Protein AF-A0A4D4LHM5-F1 (afdb_monomer_lite)

InterPro domains:
  IPR011051 RmlC-like cupin domain superfamily [SSF51182] (18-85)

Radius of gyration: 14.7 Å; chains: 1; bounding box: 26×37×41 Å

Structure (mmCIF, N/CA/C/O backbone):
data_AF-A0A4D4LHM5-F1
#
_entry.id   AF-A0A4D4LHM5-F1
#
loop_
_atom_site.group_PDB
_atom_site.id
_atom_site.type_symbol
_atom_site.label_atom_id
_atom_site.label_alt_id
_atom_site.label_comp_id
_atom_site.label_asym_id
_atom_site.label_entity_id
_atom_site.label_seq_id
_atom_site.pdbx_PDB_ins_code
_atom_site.Cartn_x
_atom_site.Cartn_y
_atom_site.Cartn_z
_atom_site.occupancy
_atom_site.B_iso_or_equiv
_atom_site.auth_seq_id
_atom_site.auth_comp_id
_atom_site.auth_asym_id
_atom_site.auth_atom_id
_atom_site.pdbx_PDB_model_num
ATOM 1 N N . MET A 1 1 ? -9.915 -19.839 -20.262 1.00 49.09 1 MET A N 1
ATOM 2 C CA . MET A 1 1 ? -9.469 -20.083 -18.875 1.00 49.09 1 MET A CA 1
ATOM 3 C C . MET A 1 1 ? -9.215 -18.719 -18.249 1.00 49.09 1 MET A C 1
ATOM 5 O O . MET A 1 1 ? -8.220 -18.083 -18.573 1.00 49.09 1 MET A O 1
ATOM 9 N N . THR A 1 2 ? -10.178 -18.187 -17.500 1.00 65.56 2 THR A N 1
ATOM 10 C CA . THR A 1 2 ? -10.091 -16.830 -16.942 1.00 65.56 2 THR A CA 1
ATOM 11 C C . THR A 1 2 ? -9.132 -16.869 -15.761 1.00 65.56 2 THR A C 1
ATOM 13 O O . THR A 1 2 ? -9.369 -17.616 -14.814 1.00 65.56 2 THR A O 1
ATOM 16 N N . HIS A 1 3 ? -8.022 -16.134 -15.832 1.00 53.84 3 HIS A N 1
ATOM 17 C CA . HIS A 1 3 ? -7.157 -15.992 -14.665 1.00 53.84 3 HIS A CA 1
ATOM 18 C C . HIS A 1 3 ? -7.928 -15.246 -13.570 1.00 53.84 3 HIS A C 1
ATOM 20 O O . HIS A 1 3 ? -8.605 -14.261 -13.883 1.00 53.84 3 HIS A O 1
ATOM 26 N N . PRO A 1 4 ? -7.861 -15.701 -12.307 1.00 64.56 4 PRO A N 1
ATOM 27 C CA . PRO A 1 4 ? -8.430 -14.943 -11.207 1.00 64.56 4 PRO A CA 1
ATOM 28 C C . PRO A 1 4 ? -7.787 -13.548 -11.165 1.00 64.56 4 PRO A C 1
ATOM 30 O O . PRO A 1 4 ? -6.613 -13.404 -11.525 1.00 64.56 4 PRO A O 1
ATOM 33 N N . PRO A 1 5 ? -8.531 -12.511 -10.742 1.00 73.94 5 PRO A N 1
ATOM 34 C CA . PRO A 1 5 ? -7.961 -11.181 -10.594 1.00 73.94 5 PRO A CA 1
ATOM 35 C C . PRO A 1 5 ? -6.752 -11.252 -9.653 1.00 73.94 5 PRO A C 1
ATOM 37 O O . PRO A 1 5 ? -6.823 -11.836 -8.571 1.00 73.94 5 PRO A O 1
ATOM 40 N N . ALA A 1 6 ? -5.629 -10.671 -10.079 1.00 76.56 6 ALA A N 1
ATOM 41 C CA . ALA A 1 6 ? -4.362 -10.790 -9.360 1.00 76.56 6 ALA A CA 1
ATOM 42 C C . ALA A 1 6 ? -4.426 -10.194 -7.940 1.00 76.56 6 ALA A C 1
ATOM 44 O O . ALA A 1 6 ? -3.783 -10.717 -7.035 1.00 76.56 6 ALA A O 1
ATOM 45 N N . GLY A 1 7 ? -5.236 -9.147 -7.730 1.00 76.62 7 GLY A N 1
ATOM 46 C CA . GLY A 1 7 ? -5.365 -8.448 -6.444 1.00 76.62 7 GLY A CA 1
ATOM 47 C C . GLY A 1 7 ? -5.782 -9.362 -5.283 1.00 76.62 7 GLY A C 1
ATOM 48 O O . GLY A 1 7 ? -4.989 -9.540 -4.360 1.00 76.62 7 GLY A O 1
ATOM 49 N N . PRO A 1 8 ? -6.963 -10.006 -5.338 1.00 79.50 8 PRO A N 1
ATOM 50 C CA . PRO A 1 8 ? -7.413 -10.921 -4.286 1.00 79.50 8 PRO A CA 1
ATOM 51 C C . PRO A 1 8 ? -6.471 -12.106 -4.031 1.00 79.50 8 PRO A C 1
ATOM 53 O O . PRO A 1 8 ? -6.292 -12.524 -2.888 1.00 79.50 8 PRO A O 1
ATOM 56 N N . VAL A 1 9 ? -5.832 -12.641 -5.079 1.00 81.00 9 VAL A N 1
ATOM 57 C CA . VAL A 1 9 ? -4.866 -13.746 -4.940 1.00 81.00 9 VAL A CA 1
ATOM 58 C C . VAL A 1 9 ? -3.617 -13.284 -4.191 1.00 81.00 9 VAL A C 1
ATOM 60 O O . VAL A 1 9 ? -3.163 -13.962 -3.270 1.00 81.00 9 VAL A O 1
ATOM 63 N N . LEU A 1 10 ? -3.080 -12.114 -4.546 1.00 78.56 10 LEU A N 1
ATOM 64 C CA . LEU A 1 10 ? -1.932 -11.527 -3.857 1.00 78.56 10 LEU A CA 1
ATOM 65 C C . LEU A 1 10 ? -2.269 -11.182 -2.404 1.00 78.56 10 LEU A C 1
ATOM 67 O O . LEU A 1 10 ? -1.486 -11.516 -1.517 1.00 78.56 10 LEU A O 1
ATOM 71 N N . ALA A 1 11 ? -3.445 -10.607 -2.140 1.00 80.19 11 ALA A N 1
ATOM 72 C CA . ALA A 1 11 ? -3.900 -10.313 -0.782 1.00 80.19 11 ALA A CA 1
ATOM 73 C C . ALA A 1 11 ? -3.949 -11.576 0.096 1.00 80.19 11 ALA A C 1
ATOM 75 O O . ALA A 1 11 ? -3.401 -11.591 1.199 1.00 80.19 11 ALA A O 1
ATOM 76 N N . ALA A 1 12 ? -4.531 -12.666 -0.415 1.00 82.38 12 ALA A N 1
ATOM 77 C CA . ALA A 1 12 ? -4.623 -13.933 0.308 1.00 82.38 12 ALA A CA 1
ATOM 78 C C . ALA A 1 12 ? -3.255 -14.593 0.563 1.00 82.38 12 ALA A C 1
ATOM 80 O O . ALA A 1 12 ? -3.068 -15.260 1.582 1.00 82.38 12 ALA A O 1
ATOM 81 N N . LEU A 1 13 ? -2.295 -14.432 -0.352 1.00 80.38 13 LEU A N 1
ATOM 82 C CA . LEU A 1 13 ? -0.935 -14.946 -0.177 1.00 80.38 13 LEU A CA 1
ATOM 83 C C . LEU A 1 13 ? -0.141 -14.126 0.848 1.00 80.38 13 LEU A C 1
ATOM 85 O O . LEU A 1 13 ? 0.604 -14.696 1.644 1.00 80.38 13 LEU A O 1
ATOM 89 N N . VAL A 1 14 ? -0.298 -12.802 0.834 1.00 80.94 14 VAL A N 1
ATOM 90 C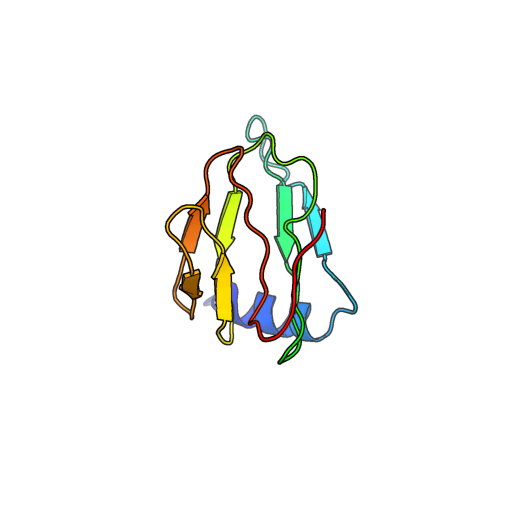 CA . VAL A 1 14 ? 0.448 -11.872 1.694 1.00 80.94 14 VAL A CA 1
ATOM 91 C C . VAL A 1 14 ? -0.105 -11.845 3.120 1.00 80.94 14 VAL A C 1
ATOM 93 O O . VAL A 1 14 ? 0.679 -11.748 4.058 1.00 80.94 14 VAL A O 1
ATOM 96 N N . SER A 1 15 ? -1.415 -12.027 3.324 1.00 78.31 15 SER A N 1
ATOM 97 C CA . SER A 1 15 ? -2.014 -12.112 4.671 1.00 78.31 15 SER A CA 1
ATOM 98 C C . SER A 1 15 ? -1.485 -13.278 5.511 1.00 78.31 15 SER A C 1
ATOM 100 O O . SER A 1 15 ? -1.528 -13.234 6.739 1.00 78.31 15 SER A O 1
ATOM 102 N N . ARG A 1 16 ? -0.950 -14.312 4.853 1.00 77.62 16 ARG A N 1
ATOM 103 C CA . ARG A 1 16 ? -0.318 -15.477 5.486 1.00 77.62 16 ARG A CA 1
ATOM 104 C C . ARG A 1 16 ? 1.187 -15.308 5.708 1.00 77.62 16 ARG A C 1
ATOM 106 O O . ARG A 1 16 ? 1.801 -16.185 6.311 1.00 77.62 16 ARG A O 1
ATOM 113 N N . ALA A 1 17 ? 1.791 -14.237 5.196 1.00 69.88 17 ALA A N 1
ATOM 114 C CA . ALA A 1 17 ? 3.217 -13.982 5.339 1.00 69.88 17 ALA A CA 1
ATOM 115 C C . ALA A 1 17 ? 3.520 -13.291 6.677 1.00 69.88 17 ALA A C 1
ATOM 117 O O . ALA A 1 17 ? 2.804 -12.393 7.118 1.00 69.88 17 ALA A O 1
ATOM 118 N N . THR A 1 18 ? 4.618 -13.687 7.315 1.00 64.88 18 THR A N 1
ATOM 119 C CA . THR A 1 18 ? 5.183 -12.979 8.467 1.00 64.88 18 THR A CA 1
ATOM 120 C C . THR A 1 18 ? 6.167 -11.923 7.959 1.00 64.88 18 THR A C 1
ATOM 122 O O . THR A 1 18 ? 7.319 -12.247 7.678 1.00 64.88 18 THR A O 1
ATOM 125 N N . GLY A 1 19 ? 5.704 -10.679 7.810 1.00 65.62 19 GLY A N 1
ATOM 126 C CA . GLY A 1 19 ? 6.505 -9.549 7.314 1.00 65.62 19 GLY A CA 1
ATOM 127 C C . GLY A 1 19 ? 6.258 -9.189 5.843 1.00 65.62 19 GLY A C 1
ATOM 128 O O . GLY A 1 19 ? 5.475 -9.840 5.148 1.00 65.62 19 GLY A O 1
ATOM 129 N N . GLY A 1 20 ? 6.903 -8.113 5.385 1.00 67.88 20 GLY A N 1
ATOM 130 C CA . GLY A 1 20 ? 6.870 -7.683 3.987 1.00 67.88 20 GLY A CA 1
ATOM 131 C C . GLY A 1 20 ? 7.639 -8.642 3.080 1.00 67.88 20 GLY A C 1
ATOM 132 O O . GLY A 1 20 ? 8.654 -9.220 3.471 1.00 67.88 20 GLY A O 1
ATOM 133 N N . ARG A 1 21 ? 7.135 -8.850 1.864 1.00 69.19 21 ARG A N 1
ATOM 134 C CA . ARG A 1 21 ? 7.813 -9.624 0.823 1.00 69.19 21 ARG A CA 1
ATOM 135 C C . ARG A 1 21 ? 8.264 -8.687 -0.281 1.00 69.19 21 ARG A C 1
ATOM 137 O O . ARG A 1 21 ? 7.432 -8.023 -0.886 1.00 69.19 21 ARG A O 1
ATOM 144 N N . TYR A 1 22 ? 9.562 -8.692 -0.549 1.00 69.50 22 TYR A N 1
ATOM 145 C CA . TYR A 1 22 ? 10.204 -7.869 -1.565 1.00 69.50 22 TYR A CA 1
ATOM 146 C C . TYR A 1 22 ? 10.542 -8.705 -2.804 1.00 69.50 22 TYR A C 1
ATOM 148 O O . TYR A 1 22 ? 11.095 -9.804 -2.699 1.00 69.50 22 TYR A O 1
ATOM 156 N N . TRP A 1 23 ? 10.234 -8.170 -3.979 1.00 76.31 23 TRP A N 1
ATOM 157 C CA . TRP A 1 23 ? 10.593 -8.735 -5.271 1.00 76.31 23 TRP A CA 1
ATOM 158 C C . TRP A 1 23 ? 11.091 -7.634 -6.187 1.00 76.31 23 TRP A C 1
ATOM 160 O O . TRP A 1 23 ? 10.407 -6.640 -6.418 1.00 76.31 23 TRP A O 1
ATOM 170 N N . ARG A 1 24 ? 12.244 -7.861 -6.807 1.00 69.19 24 ARG A N 1
ATOM 171 C CA . ARG A 1 24 ? 12.651 -7.048 -7.943 1.00 69.19 24 ARG A CA 1
ATOM 172 C C . ARG A 1 24 ? 11.834 -7.460 -9.161 1.00 69.19 24 ARG A C 1
ATOM 174 O O . ARG A 1 24 ? 11.804 -8.641 -9.514 1.00 69.19 24 ARG A O 1
ATOM 181 N N . LEU A 1 25 ? 11.166 -6.507 -9.799 1.00 74.94 25 LEU A N 1
ATOM 182 C CA . LEU A 1 25 ? 10.428 -6.771 -11.027 1.00 74.94 25 LEU A CA 1
ATOM 183 C C . LEU A 1 25 ? 11.427 -6.791 -12.182 1.00 74.94 25 LEU A C 1
ATOM 185 O O . LEU A 1 25 ? 11.981 -5.761 -12.562 1.00 74.94 25 LEU A O 1
ATOM 189 N N . ASP A 1 26 ? 11.667 -7.977 -12.736 1.00 64.75 26 ASP A N 1
ATOM 190 C CA . ASP A 1 26 ? 12.667 -8.195 -13.784 1.00 64.75 26 ASP A CA 1
ATOM 191 C C . ASP A 1 26 ? 12.130 -7.730 -15.151 1.00 64.75 26 ASP A C 1
ATOM 193 O O . ASP A 1 26 ? 11.821 -8.507 -16.052 1.00 64.75 26 ASP A O 1
ATOM 197 N N . ARG A 1 27 ? 11.940 -6.414 -15.282 1.00 67.25 27 ARG A N 1
ATOM 198 C CA . ARG A 1 27 ? 11.644 -5.741 -16.547 1.00 67.25 27 ARG A CA 1
ATOM 199 C C . ARG A 1 27 ? 12.878 -4.919 -16.943 1.00 67.25 27 ARG A C 1
ATOM 201 O O . ARG A 1 27 ? 13.214 -3.971 -16.226 1.00 67.25 27 ARG A O 1
ATOM 208 N N . PRO A 1 28 ? 13.557 -5.249 -18.060 1.00 54.28 28 PRO A N 1
ATOM 209 C CA . PRO A 1 28 ? 14.749 -4.530 -18.503 1.00 54.28 28 PRO A CA 1
ATOM 210 C C . PRO A 1 28 ? 14.516 -3.015 -18.562 1.00 54.28 28 PRO A C 1
ATOM 212 O O . PRO A 1 28 ? 13.519 -2.561 -19.120 1.00 54.28 28 PRO A O 1
ATOM 215 N N . GLY A 1 29 ? 15.418 -2.241 -17.954 1.00 61.75 29 GLY A N 1
ATOM 216 C CA . GLY A 1 29 ? 15.368 -0.774 -17.940 1.00 61.75 29 GLY A CA 1
ATOM 217 C C . GLY A 1 29 ? 14.350 -0.139 -16.984 1.00 61.75 29 GLY A C 1
ATOM 218 O O . GLY A 1 29 ? 14.357 1.078 -16.851 1.00 61.75 29 GLY A O 1
ATOM 219 N N . ALA A 1 30 ? 13.502 -0.918 -16.301 1.00 68.69 30 ALA A N 1
ATOM 220 C CA . ALA A 1 30 ? 12.469 -0.354 -15.428 1.00 68.69 30 ALA A CA 1
ATOM 221 C C . ALA A 1 30 ? 12.996 0.037 -14.038 1.00 68.69 30 ALA A C 1
ATOM 223 O O . ALA A 1 30 ? 12.489 0.983 -13.448 1.00 68.69 30 ALA A O 1
ATOM 224 N N . GLY A 1 31 ? 13.988 -0.692 -13.505 1.00 70.94 31 GLY A N 1
ATOM 225 C CA . GLY A 1 31 ? 14.524 -0.431 -12.162 1.00 70.94 31 GLY A CA 1
ATOM 226 C C . GLY A 1 31 ? 13.455 -0.471 -11.060 1.00 70.94 31 GLY A C 1
ATOM 227 O O . GLY A 1 31 ? 13.561 0.272 -10.089 1.00 70.94 31 GLY A O 1
ATOM 228 N N . LEU A 1 32 ? 12.409 -1.286 -11.248 1.00 77.88 32 LEU A N 1
ATOM 229 C CA . LEU A 1 32 ? 11.260 -1.353 -10.351 1.00 77.88 32 LEU A CA 1
ATOM 230 C C . LEU A 1 32 ? 11.420 -2.478 -9.340 1.00 77.88 32 LEU A C 1
ATOM 232 O O . LEU A 1 32 ? 11.635 -3.639 -9.696 1.00 77.88 32 LEU A O 1
ATOM 236 N N . ASP A 1 33 ? 11.185 -2.116 -8.092 1.00 79.81 33 ASP A N 1
ATOM 237 C CA . ASP A 1 33 ? 11.051 -3.042 -6.988 1.00 79.81 33 ASP A CA 1
ATOM 238 C C . ASP A 1 33 ? 9.597 -3.032 -6.517 1.00 79.81 33 ASP A C 1
ATOM 240 O O . ASP A 1 33 ? 8.919 -2.004 -6.564 1.00 79.81 33 ASP A O 1
ATOM 244 N N . ALA A 1 34 ? 9.100 -4.188 -6.100 1.00 82.69 34 ALA A N 1
ATOM 245 C CA . ALA A 1 34 ? 7.766 -4.346 -5.557 1.00 82.69 34 ALA A CA 1
ATOM 246 C C . ALA A 1 34 ? 7.857 -4.964 -4.171 1.00 82.69 34 ALA A C 1
ATOM 248 O O . ALA A 1 34 ? 8.528 -5.975 -3.971 1.00 82.69 34 ALA A O 1
ATOM 249 N N . GLU A 1 35 ? 7.115 -4.393 -3.234 1.00 81.62 35 GLU A N 1
ATOM 250 C CA . GLU A 1 35 ? 6.910 -4.991 -1.929 1.00 81.62 35 GLU A CA 1
ATOM 251 C C . GLU A 1 35 ? 5.420 -5.165 -1.673 1.00 81.62 35 GLU A C 1
ATOM 253 O O . GLU A 1 35 ? 4.615 -4.277 -1.958 1.00 81.62 35 GLU A O 1
ATOM 258 N N . ALA A 1 36 ? 5.048 -6.324 -1.139 1.00 83.44 36 ALA A N 1
ATOM 259 C CA . ALA A 1 36 ? 3.711 -6.547 -0.620 1.00 83.44 36 ALA A CA 1
ATOM 260 C C . ALA A 1 36 ? 3.808 -6.994 0.831 1.00 83.44 36 ALA A C 1
ATOM 262 O O . ALA A 1 36 ? 4.542 -7.924 1.169 1.00 83.44 36 ALA A O 1
ATOM 263 N N . MET A 1 37 ? 3.032 -6.342 1.685 1.00 82.69 37 MET A N 1
ATOM 264 C CA . MET A 1 37 ? 3.016 -6.604 3.112 1.00 82.69 37 MET A CA 1
ATOM 265 C C . MET A 1 37 ? 1.586 -6.622 3.632 1.00 82.69 37 MET A C 1
ATOM 267 O O . MET A 1 37 ? 0.719 -5.900 3.142 1.00 82.69 37 MET A O 1
ATOM 271 N N . HIS A 1 38 ? 1.350 -7.451 4.641 1.00 84.75 38 HIS A N 1
ATOM 272 C CA . HIS A 1 38 ? 0.115 -7.432 5.404 1.00 84.75 38 HIS A CA 1
ATOM 273 C C . HIS A 1 38 ? 0.353 -6.638 6.685 1.00 84.75 38 HIS A C 1
ATOM 275 O O . HIS A 1 38 ? 1.279 -6.939 7.439 1.00 84.75 38 HIS A O 1
ATOM 281 N N . ILE A 1 39 ? -0.480 -5.627 6.920 1.00 84.19 39 ILE A N 1
ATOM 282 C CA . ILE A 1 39 ? -0.423 -4.791 8.118 1.00 84.19 39 ILE A CA 1
ATOM 283 C C . ILE A 1 39 ? -1.604 -5.192 9.008 1.00 84.19 39 ILE A C 1
ATOM 285 O O . ILE A 1 39 ? -2.749 -4.929 8.634 1.00 84.19 39 ILE A O 1
ATOM 289 N N . PRO A 1 40 ? -1.361 -5.839 10.164 1.00 82.88 40 PRO A N 1
ATOM 290 C CA . PRO A 1 40 ? -2.431 -6.197 11.084 1.00 82.88 40 PRO A CA 1
ATOM 291 C C . PRO A 1 40 ? -3.219 -4.970 11.567 1.00 82.88 40 PRO A C 1
ATOM 293 O O . PRO A 1 40 ? -2.658 -3.872 11.655 1.00 82.88 40 PRO A O 1
ATOM 296 N N . PRO A 1 41 ? -4.491 -5.137 11.969 1.00 81.19 41 PRO A N 1
ATOM 297 C CA . PRO A 1 41 ? -5.266 -4.056 12.565 1.00 81.19 41 PRO A CA 1
ATOM 298 C C . PRO A 1 41 ? -4.522 -3.388 13.730 1.00 81.19 41 PRO A C 1
ATOM 300 O O . PRO A 1 41 ? -4.095 -4.051 14.673 1.00 81.19 41 PRO A O 1
ATOM 303 N N . GLY A 1 42 ? -4.368 -2.064 13.662 1.00 80.94 42 GLY A N 1
ATOM 304 C CA . GLY A 1 42 ? -3.688 -1.268 14.690 1.00 80.94 42 GLY A CA 1
ATOM 305 C C . GLY A 1 42 ? -2.160 -1.236 14.590 1.00 80.94 42 GLY A C 1
ATOM 306 O O . GLY A 1 42 ? -1.540 -0.445 15.300 1.00 80.94 42 GLY A O 1
ATOM 307 N N . ALA A 1 43 ? -1.554 -2.029 13.706 1.00 80.94 43 ALA A N 1
ATOM 308 C CA . ALA A 1 43 ? -0.139 -1.909 13.384 1.00 80.94 43 ALA A CA 1
ATOM 309 C C . ALA A 1 43 ? 0.102 -0.790 12.359 1.00 80.94 43 ALA A C 1
ATOM 311 O O . ALA A 1 43 ? -0.794 -0.383 11.615 1.00 80.94 43 ALA A O 1
ATOM 312 N N . ALA A 1 44 ? 1.338 -0.303 12.322 1.00 80.31 44 ALA A N 1
ATOM 313 C CA . ALA A 1 44 ? 1.823 0.615 11.307 1.00 80.31 44 ALA A CA 1
ATOM 314 C C . ALA A 1 44 ? 3.015 -0.009 10.584 1.00 80.31 44 ALA A C 1
ATOM 316 O O . ALA A 1 44 ? 3.760 -0.801 11.162 1.00 80.31 44 ALA A O 1
ATOM 317 N N . ALA A 1 45 ? 3.182 0.377 9.327 1.00 76.50 45 ALA A N 1
ATOM 318 C CA . ALA A 1 45 ? 4.368 0.094 8.548 1.00 76.50 45 ALA A CA 1
ATOM 319 C C . ALA A 1 45 ? 5.050 1.410 8.197 1.00 76.50 45 ALA A C 1
ATOM 321 O O . ALA A 1 45 ? 4.378 2.402 7.888 1.00 76.50 45 ALA A O 1
ATOM 322 N N . GLU A 1 46 ? 6.374 1.403 8.226 1.00 71.69 46 GLU A N 1
ATOM 323 C CA . GLU A 1 46 ? 7.145 2.430 7.544 1.00 71.69 46 GLU A CA 1
ATOM 324 C C . GLU A 1 46 ? 7.327 2.050 6.074 1.00 71.69 46 GLU A C 1
ATOM 326 O O . GLU A 1 46 ? 7.339 0.858 5.752 1.00 71.69 46 GLU A O 1
ATOM 331 N N . PRO A 1 47 ? 7.467 3.037 5.172 1.00 64.00 47 PRO A N 1
ATOM 332 C CA . PRO A 1 47 ? 7.831 2.754 3.796 1.00 64.00 47 PRO A CA 1
ATOM 333 C C . PRO A 1 47 ? 9.161 1.987 3.754 1.00 64.00 47 PRO A C 1
ATOM 335 O O . PRO A 1 47 ? 10.110 2.390 4.435 1.00 64.00 47 PRO A O 1
ATOM 338 N N . PRO A 1 48 ? 9.260 0.914 2.963 1.00 58.28 48 PRO A N 1
ATOM 339 C CA . PRO A 1 48 ? 10.498 0.164 2.831 1.00 58.28 48 PRO A CA 1
ATOM 340 C C . PRO A 1 48 ? 11.547 0.928 2.006 1.00 58.28 48 PRO A C 1
ATOM 342 O O . PRO A 1 48 ? 11.235 1.523 0.976 1.00 58.28 48 PRO A O 1
ATOM 345 N N . GLY A 1 49 ? 12.815 0.840 2.422 1.00 61.44 49 GLY A N 1
ATOM 346 C CA . GLY A 1 49 ? 13.979 1.177 1.592 1.00 61.44 49 GLY A CA 1
ATOM 347 C C . GLY A 1 49 ? 14.369 2.660 1.482 1.00 61.44 49 GLY A C 1
ATOM 348 O O . GLY A 1 49 ? 13.988 3.506 2.290 1.00 61.44 49 GLY A O 1
ATOM 349 N N . ASP A 1 50 ? 15.211 2.943 0.480 1.00 58.31 50 ASP A N 1
ATO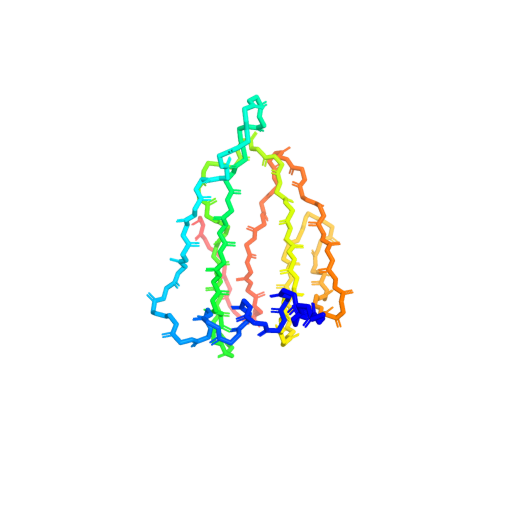M 350 C CA . ASP A 1 50 ? 15.724 4.278 0.148 1.00 58.31 50 ASP A CA 1
ATOM 351 C C . ASP A 1 50 ? 14.606 5.172 -0.421 1.00 58.31 50 ASP A C 1
ATOM 353 O O . ASP A 1 50 ? 14.044 4.899 -1.482 1.00 58.31 50 ASP A O 1
ATOM 357 N N . ARG A 1 51 ? 14.310 6.270 0.286 1.00 64.25 51 ARG A N 1
ATOM 358 C CA . ARG A 1 51 ? 13.233 7.235 -0.010 1.00 64.25 51 ARG A CA 1
ATOM 359 C C . ARG A 1 51 ? 13.566 8.210 -1.153 1.00 64.25 51 ARG A C 1
ATOM 361 O O . ARG A 1 51 ? 12.885 9.221 -1.314 1.00 64.25 51 ARG A O 1
ATOM 368 N N . SER A 1 52 ? 14.609 7.933 -1.937 1.00 68.06 52 SER A N 1
ATOM 369 C CA . SER A 1 52 ? 15.022 8.733 -3.098 1.00 68.06 52 SER A CA 1
ATOM 370 C C . SER A 1 52 ? 14.203 8.474 -4.373 1.00 68.06 52 SER A C 1
ATOM 372 O O . SER A 1 52 ? 14.454 9.109 -5.398 1.00 68.06 52 SER A O 1
ATOM 374 N N . ARG A 1 53 ? 13.223 7.558 -4.333 1.00 74.06 53 ARG A N 1
ATOM 375 C CA . ARG A 1 53 ? 12.447 7.107 -5.501 1.00 74.06 53 ARG A CA 1
ATOM 376 C C . ARG A 1 53 ? 10.950 7.341 -5.328 1.00 74.06 53 ARG A C 1
ATOM 378 O O . ARG A 1 53 ? 10.440 7.303 -4.211 1.00 74.06 53 ARG A O 1
ATOM 385 N N .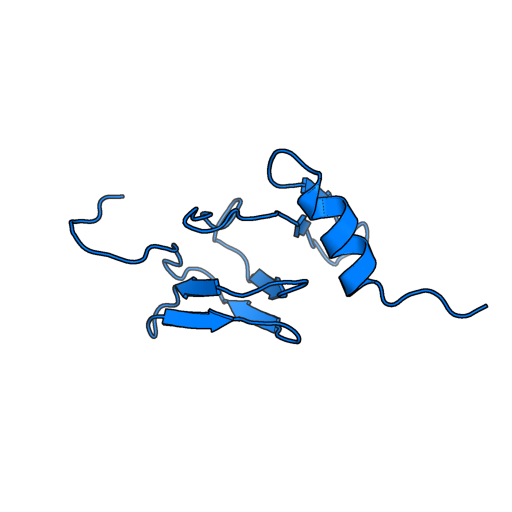 ASP A 1 54 ? 10.249 7.542 -6.441 1.00 80.94 54 ASP A N 1
ATOM 386 C CA . ASP A 1 54 ? 8.789 7.535 -6.448 1.00 80.94 54 ASP A CA 1
ATOM 387 C C . ASP A 1 54 ? 8.236 6.157 -6.063 1.00 80.94 54 ASP A C 1
ATOM 389 O O . ASP A 1 54 ? 8.758 5.120 -6.484 1.00 80.94 54 ASP A O 1
ATOM 393 N N . VAL A 1 55 ? 7.142 6.146 -5.300 1.00 82.56 55 VAL A N 1
ATOM 394 C CA . VAL A 1 55 ? 6.485 4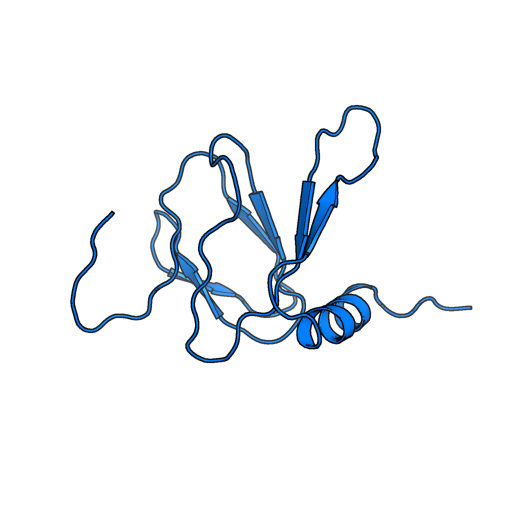.921 -4.833 1.00 82.56 55 VAL A CA 1
ATOM 395 C C . VAL A 1 55 ? 5.016 4.920 -5.238 1.00 82.56 55 VAL A C 1
ATOM 397 O O . VAL A 1 55 ? 4.283 5.875 -4.986 1.00 82.56 55 VAL A O 1
ATOM 400 N N . LEU A 1 56 ? 4.560 3.809 -5.820 1.00 86.19 56 LEU A N 1
ATOM 401 C CA . LEU A 1 56 ? 3.144 3.540 -6.056 1.00 86.19 56 LEU A CA 1
ATOM 402 C C . LEU A 1 56 ? 2.615 2.585 -4.979 1.00 86.19 56 LEU A C 1
ATOM 404 O O . LEU A 1 56 ? 3.001 1.418 -4.936 1.00 86.19 56 LEU A O 1
ATOM 408 N N . VAL A 1 57 ? 1.703 3.066 -4.135 1.00 86.12 57 VAL A N 1
ATOM 409 C CA . VAL A 1 57 ? 1.029 2.259 -3.109 1.00 86.12 57 VAL A CA 1
ATOM 410 C C . VAL A 1 57 ? -0.301 1.760 -3.658 1.00 86.12 57 VAL A C 1
ATOM 412 O O . VAL A 1 57 ? -1.124 2.560 -4.097 1.00 86.12 57 VAL A O 1
ATOM 415 N N . ILE A 1 58 ? -0.534 0.448 -3.608 1.00 87.25 58 ILE A N 1
ATOM 416 C CA . ILE A 1 58 ? -1.775 -0.185 -4.073 1.00 87.25 58 ILE A CA 1
ATOM 417 C C . ILE A 1 58 ? -2.434 -0.909 -2.899 1.00 87.25 58 ILE A C 1
ATOM 419 O O . ILE A 1 58 ? -1.816 -1.772 -2.277 1.00 87.25 58 ILE A O 1
ATOM 423 N N . ALA A 1 59 ? -3.700 -0.594 -2.615 1.00 88.31 59 ALA A N 1
ATOM 424 C CA . ALA A 1 59 ? -4.489 -1.349 -1.646 1.00 88.31 59 ALA A CA 1
ATOM 425 C C . ALA A 1 59 ? -5.068 -2.603 -2.306 1.00 88.31 59 ALA A C 1
ATOM 427 O O . ALA A 1 59 ? -5.882 -2.514 -3.227 1.00 88.31 59 ALA A O 1
ATOM 428 N N . LEU A 1 60 ? -4.637 -3.770 -1.825 1.00 85.56 60 LEU A N 1
ATOM 429 C CA . LEU A 1 60 ? -5.071 -5.068 -2.346 1.00 85.56 60 LEU A CA 1
ATOM 430 C C . LEU A 1 60 ? -6.307 -5.610 -1.620 1.00 85.56 60 LEU A C 1
ATOM 432 O O . LEU A 1 60 ? -7.164 -6.213 -2.260 1.00 85.56 60 LEU A O 1
ATOM 436 N N . ASP A 1 61 ? -6.390 -5.395 -0.305 1.00 83.94 61 ASP A N 1
ATOM 437 C CA . ASP A 1 61 ? -7.510 -5.783 0.555 1.00 83.94 61 ASP A CA 1
ATOM 438 C C . ASP A 1 61 ? -7.517 -4.928 1.838 1.00 83.94 61 ASP A C 1
ATOM 440 O O . ASP A 1 61 ? -6.496 -4.337 2.201 1.00 83.94 61 ASP A O 1
ATOM 444 N N . GLY A 1 62 ? -8.657 -4.864 2.526 1.00 84.50 62 GLY A N 1
ATOM 445 C CA . GLY A 1 62 ? -8.812 -4.114 3.774 1.00 84.50 62 GLY A CA 1
ATOM 446 C C . GLY A 1 62 ? -8.796 -2.595 3.586 1.00 84.50 62 GLY A C 1
ATOM 447 O O . GLY A 1 62 ? -9.147 -2.077 2.534 1.00 84.50 62 GLY A O 1
ATOM 448 N N . GLY A 1 63 ? -8.434 -1.847 4.624 1.00 85.38 63 GLY A N 1
ATOM 449 C CA . GLY A 1 63 ? -8.380 -0.390 4.556 1.00 85.38 63 GLY A CA 1
ATOM 450 C C . GLY A 1 63 ? -7.448 0.191 5.605 1.00 85.38 63 GLY A C 1
ATOM 451 O O . GLY A 1 63 ? -7.157 -0.442 6.621 1.00 85.38 63 GLY A O 1
ATOM 452 N N . GLY A 1 64 ? -6.970 1.403 5.359 1.00 87.44 64 GLY A N 1
ATOM 453 C CA . GLY A 1 64 ? -6.034 2.071 6.245 1.00 87.44 64 GLY A CA 1
ATOM 454 C C . GLY A 1 64 ? -5.848 3.533 5.893 1.00 87.44 64 GLY A C 1
ATOM 455 O O . GLY A 1 64 ? -6.510 4.082 5.019 1.00 87.44 64 GLY A O 1
ATOM 456 N N . ARG A 1 65 ? -4.909 4.166 6.589 1.00 87.69 65 ARG A N 1
ATOM 457 C CA . ARG A 1 65 ? -4.519 5.548 6.328 1.00 87.69 65 ARG A CA 1
ATOM 458 C C . ARG A 1 65 ? -3.075 5.583 5.896 1.00 87.69 65 ARG A C 1
ATOM 460 O O . ARG A 1 65 ? -2.249 4.904 6.496 1.00 87.69 65 ARG A O 1
ATOM 467 N N . LEU A 1 66 ? -2.791 6.414 4.908 1.00 86.62 66 LEU A N 1
ATOM 468 C CA . LEU A 1 66 ? -1.461 6.721 4.416 1.00 86.62 66 LEU A CA 1
ATOM 469 C C . LEU A 1 66 ? -1.102 8.144 4.845 1.00 86.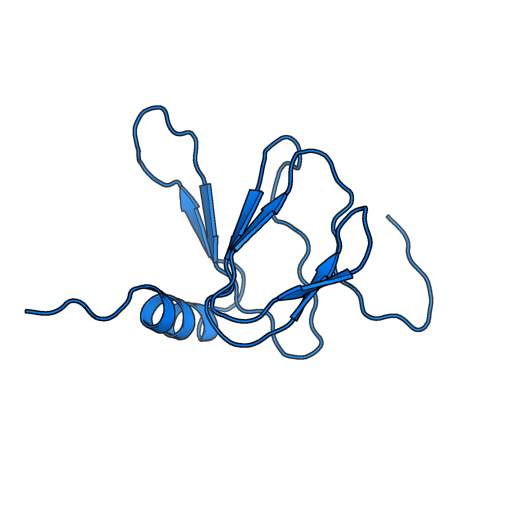62 66 LEU A C 1
ATOM 471 O O . LEU A 1 66 ? -1.869 9.077 4.596 1.00 86.62 66 LEU A O 1
ATOM 475 N N . ARG A 1 67 ? 0.046 8.333 5.505 1.00 83.12 67 ARG A N 1
ATOM 476 C CA . ARG A 1 67 ? 0.550 9.688 5.765 1.00 83.12 67 ARG A CA 1
ATOM 477 C C . ARG A 1 67 ? 1.137 10.232 4.482 1.00 83.12 67 ARG A C 1
ATOM 479 O O . ARG A 1 67 ? 1.985 9.589 3.882 1.00 83.12 67 ARG A O 1
ATOM 486 N N . THR A 1 68 ? 0.734 11.434 4.120 1.00 78.12 68 THR A N 1
ATOM 487 C CA . THR A 1 68 ? 1.305 12.219 3.030 1.00 78.12 68 THR A CA 1
ATOM 488 C C . THR A 1 68 ? 1.686 13.602 3.575 1.00 78.12 68 THR A C 1
ATOM 490 O O . THR A 1 68 ? 1.268 13.958 4.682 1.00 78.12 68 THR A O 1
ATOM 493 N N . PRO A 1 69 ? 2.431 14.428 2.830 1.00 74.19 69 PRO A N 1
ATOM 494 C CA . PRO A 1 69 ? 2.719 15.809 3.239 1.00 74.19 69 PRO A CA 1
ATOM 495 C C . PRO A 1 69 ? 1.468 16.667 3.380 1.00 74.19 69 PRO A C 1
ATOM 497 O O . PRO A 1 69 ? 1.426 17.567 4.209 1.00 74.19 69 PRO A O 1
ATOM 500 N N . GLY A 1 70 ? 0.437 16.372 2.582 1.00 79.69 70 GLY A N 1
ATOM 501 C CA . GLY A 1 70 ? -0.868 17.024 2.666 1.00 79.69 70 GLY A CA 1
ATOM 502 C C . GLY A 1 70 ? -1.727 16.530 3.834 1.00 79.69 70 GLY A C 1
ATOM 503 O O . GLY A 1 70 ? -2.862 16.974 3.978 1.00 79.69 70 GLY A O 1
ATOM 504 N N . GLY A 1 71 ? -1.214 15.610 4.659 1.00 83.75 71 GLY A N 1
ATOM 505 C CA . GLY A 1 71 ? -1.930 14.988 5.767 1.00 83.75 71 GLY A CA 1
ATOM 506 C C . GLY A 1 71 ? -2.291 13.527 5.502 1.00 83.75 71 GLY A C 1
ATOM 507 O O . GLY A 1 71 ? -1.645 12.825 4.723 1.00 83.75 71 GLY A O 1
ATOM 508 N N . TRP A 1 72 ? -3.313 13.040 6.202 1.00 87.56 72 TRP A N 1
ATOM 509 C CA . TRP A 1 72 ? -3.758 11.651 6.106 1.00 87.56 72 TRP A CA 1
ATOM 510 C C . TRP A 1 72 ? -4.663 11.433 4.898 1.00 87.56 72 TRP A C 1
ATOM 512 O O . TRP A 1 72 ? -5.651 12.144 4.734 1.00 87.56 72 TRP A O 1
ATOM 522 N N . LEU A 1 73 ? -4.364 10.397 4.119 1.00 87.69 73 LEU A N 1
ATOM 523 C CA . LEU A 1 73 ? -5.213 9.902 3.044 1.00 87.69 73 LEU A CA 1
ATOM 524 C C . LEU A 1 73 ? -5.811 8.550 3.448 1.00 87.69 73 LEU A C 1
ATOM 526 O O . LEU A 1 73 ? -5.073 7.639 3.816 1.00 87.69 73 LEU A O 1
ATOM 530 N N . GLU A 1 74 ? -7.136 8.418 3.400 1.00 89.75 74 GLU A N 1
ATOM 531 C CA . GLU A 1 74 ? -7.800 7.116 3.551 1.00 89.75 74 GLU A CA 1
ATOM 532 C C . GLU A 1 74 ? -7.554 6.274 2.293 1.00 89.75 74 GLU A C 1
ATOM 534 O O . GLU A 1 74 ? -7.664 6.768 1.170 1.00 89.75 74 GLU A O 1
ATOM 539 N N . LEU A 1 75 ? -7.225 5.002 2.482 1.00 88.19 75 LEU A N 1
ATOM 540 C CA . LEU A 1 75 ? -6.896 4.065 1.420 1.00 88.19 75 LEU A CA 1
ATOM 541 C C . LEU A 1 75 ? -7.697 2.777 1.621 1.00 88.19 75 LEU A C 1
ATOM 543 O O . LEU A 1 75 ? -7.545 2.099 2.636 1.00 88.19 75 LEU A O 1
ATOM 547 N N . ALA A 1 76 ? -8.531 2.433 0.646 1.00 84.44 76 ALA A N 1
ATOM 548 C CA . ALA A 1 76 ? -9.266 1.174 0.591 1.00 84.44 76 ALA A CA 1
ATOM 549 C C . ALA A 1 76 ? -9.385 0.722 -0.874 1.00 84.44 76 ALA A C 1
ATOM 551 O O . ALA A 1 76 ? -9.484 1.578 -1.756 1.00 84.44 76 ALA A O 1
ATOM 552 N N . PRO A 1 77 ? -9.369 -0.587 -1.172 1.00 84.31 77 PRO A N 1
ATOM 553 C CA . PRO A 1 77 ? -9.539 -1.082 -2.524 1.00 84.31 77 PRO A CA 1
ATOM 554 C C . PRO A 1 77 ? -10.871 -0.639 -3.153 1.00 84.31 77 PRO A C 1
ATOM 556 O O . PRO A 1 77 ? -11.892 -0.597 -2.463 1.00 84.31 77 PRO A O 1
ATOM 559 N N . PRO A 1 78 ? -10.896 -0.404 -4.477 1.00 81.81 78 PRO A N 1
ATOM 560 C CA . PRO A 1 78 ? -9.742 -0.335 -5.375 1.00 81.81 78 PRO A CA 1
ATOM 561 C C . PRO A 1 78 ? -9.075 1.051 -5.301 1.00 81.81 78 PRO A C 1
ATOM 563 O O . PRO A 1 78 ? -9.657 2.042 -5.734 1.00 81.81 78 PRO A O 1
ATOM 566 N N . ALA A 1 79 ? -7.838 1.124 -4.798 1.00 84.50 79 ALA A N 1
ATOM 567 C CA . ALA A 1 79 ? -7.087 2.378 -4.734 1.00 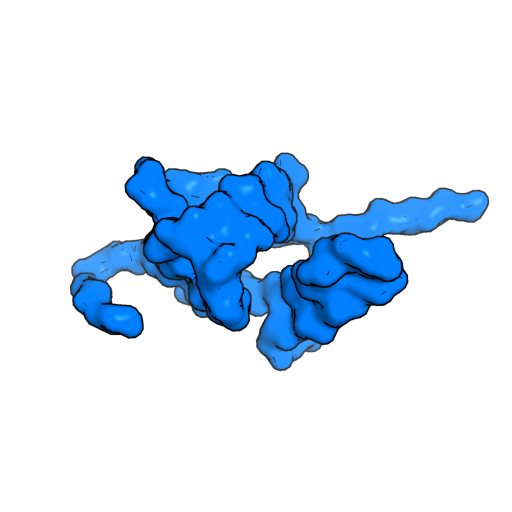84.50 79 ALA A CA 1
ATOM 568 C C . ALA A 1 79 ? -5.605 2.186 -5.061 1.00 84.50 79 ALA A C 1
ATOM 570 O O . ALA A 1 79 ? -4.980 1.200 -4.658 1.00 84.50 79 ALA A O 1
ATOM 571 N N . ALA A 1 80 ? -5.055 3.175 -5.763 1.00 88.12 80 ALA A N 1
ATOM 572 C CA . ALA A 1 80 ? -3.640 3.307 -6.061 1.00 88.12 80 ALA A CA 1
ATOM 573 C C . ALA A 1 80 ? -3.223 4.772 -5.873 1.00 88.12 80 ALA A C 1
ATOM 575 O O . ALA A 1 80 ? -3.906 5.674 -6.359 1.00 88.12 80 ALA A O 1
ATOM 576 N N . VAL A 1 81 ? -2.128 5.010 -5.151 1.00 87.25 81 VAL A N 1
ATOM 577 C CA . VAL A 1 81 ? -1.640 6.352 -4.803 1.00 87.25 81 VAL A CA 1
ATOM 578 C C . VAL A 1 81 ? -0.167 6.467 -5.162 1.00 87.25 81 VAL A C 1
ATOM 580 O O . VAL A 1 81 ? 0.640 5.639 -4.747 1.00 87.25 81 VAL A O 1
ATOM 583 N N . TRP A 1 82 ? 0.175 7.506 -5.921 1.00 87.38 82 TRP A N 1
ATOM 584 C CA . TRP A 1 82 ? 1.555 7.853 -6.254 1.00 87.38 82 TRP A CA 1
ATOM 585 C C . TRP A 1 82 ? 2.135 8.812 -5.213 1.00 87.38 82 TRP A C 1
ATOM 587 O O . TRP A 1 82 ? 1.516 9.829 -4.898 1.00 87.38 82 TRP A O 1
ATOM 597 N N . LEU A 1 83 ? 3.324 8.502 -4.703 1.00 83.12 83 LEU A N 1
ATOM 598 C CA . LEU A 1 83 ? 4.070 9.316 -3.749 1.00 83.12 83 LEU A CA 1
ATOM 599 C C . LEU A 1 83 ? 5.429 9.699 -4.358 1.00 83.12 83 LEU A C 1
ATOM 601 O O . LEU A 1 83 ? 6.252 8.806 -4.564 1.00 83.12 83 LEU A O 1
ATOM 605 N N . PRO A 1 84 ? 5.690 10.989 -4.634 1.00 79.44 84 PRO A N 1
ATOM 606 C CA . PRO A 1 84 ? 6.991 11.418 -5.135 1.00 79.44 84 PRO A CA 1
ATOM 607 C C . PRO A 1 84 ? 8.060 11.502 -4.027 1.00 79.44 84 PRO A C 1
ATOM 609 O O . PRO A 1 84 ? 7.716 11.697 -2.855 1.00 79.44 84 PRO A O 1
ATOM 612 N N . PRO A 1 85 ? 9.359 11.376 -4.360 1.00 71.62 85 PRO A N 1
ATOM 613 C CA . PRO A 1 85 ? 10.447 11.515 -3.398 1.00 71.62 85 PRO A CA 1
ATOM 614 C C . PRO A 1 85 ? 10.758 12.992 -3.084 1.00 71.62 85 PRO A C 1
ATOM 616 O O . PRO A 1 85 ? 10.557 13.855 -3.941 1.00 71.62 85 PRO A O 1
ATOM 619 N N . PRO A 1 86 ? 11.354 13.311 -1.920 1.00 60.72 86 PRO A N 1
ATOM 620 C CA . PRO A 1 86 ? 11.225 12.662 -0.623 1.00 60.72 86 PRO A CA 1
ATOM 621 C C . PRO A 1 86 ? 10.086 13.334 0.154 1.00 60.72 86 PRO A C 1
ATOM 623 O O . PRO A 1 86 ? 10.068 14.548 0.353 1.00 60.72 86 PRO A O 1
ATOM 626 N N . LEU A 1 87 ? 9.124 12.557 0.625 1.00 52.94 87 LEU A N 1
ATOM 627 C CA . LEU A 1 87 ? 8.037 13.079 1.439 1.00 52.94 87 LEU A CA 1
ATOM 628 C C . LEU A 1 87 ? 7.947 12.213 2.689 1.00 52.94 87 LEU A C 1
ATOM 630 O O . LEU A 1 87 ? 7.811 10.996 2.576 1.00 52.94 87 LEU A O 1
ATOM 634 N N . ASP A 1 88 ? 8.077 12.833 3.866 1.00 52.84 88 ASP A N 1
ATOM 635 C CA . ASP A 1 88 ? 8.036 12.195 5.189 1.00 52.84 88 ASP A CA 1
ATOM 636 C C . ASP A 1 88 ? 6.693 11.484 5.438 1.00 52.84 88 ASP A C 1
ATOM 638 O O . ASP A 1 88 ? 5.803 11.929 6.169 1.00 52.84 88 ASP A O 1
ATOM 642 N N . THR A 1 89 ? 6.530 10.325 4.819 1.00 49.06 89 THR A N 1
ATOM 643 C CA . THR A 1 89 ? 5.343 9.485 4.882 1.00 49.06 89 THR A CA 1
ATOM 644 C C . THR A 1 89 ? 5.595 8.398 5.923 1.00 49.06 89 THR A C 1
ATOM 646 O O . THR A 1 89 ? 6.477 7.563 5.794 1.00 49.06 89 THR A O 1
ATOM 649 N N . GLY A 1 90 ? 4.878 8.453 7.039 1.00 52.88 90 GLY A N 1
ATOM 650 C CA . GLY A 1 90 ? 4.963 7.472 8.118 1.00 52.88 90 GLY A CA 1
ATOM 651 C C . GLY A 1 90 ? 3.610 7.359 8.798 1.00 52.88 90 GLY A C 1
ATOM 652 O O . GLY A 1 90 ? 3.016 8.370 9.159 1.00 52.88 90 GLY A O 1
ATOM 653 N N . CYS A 1 91 ? 3.079 6.149 8.939 1.00 41.59 91 CYS A N 1
ATOM 654 C CA . CYS A 1 91 ? 1.722 5.942 9.434 1.00 41.59 91 CYS A CA 1
ATOM 655 C C . CYS A 1 91 ? 1.646 5.888 10.967 1.00 41.59 91 CYS A C 1
ATOM 657 O O . CYS A 1 91 ? 2.327 5.093 11.594 1.00 41.59 91 CYS A O 1
ATOM 659 N N . THR A 1 92 ? 0.771 6.690 11.579 1.00 40.06 92 THR A N 1
ATOM 660 C CA . THR A 1 92 ? 0.383 6.643 12.995 1.00 40.06 92 THR A CA 1
ATOM 661 C C . THR A 1 92 ? -1.034 7.202 13.151 1.00 40.06 92 THR A C 1
ATOM 663 O O . THR A 1 92 ? -1.426 8.157 12.487 1.00 40.06 92 THR A O 1
ATOM 666 N N . ARG A 1 93 ? -1.828 6.653 14.076 1.00 40.28 93 ARG A N 1
ATOM 667 C CA . ARG A 1 93 ? -3.026 7.335 14.596 1.00 40.28 93 ARG A CA 1
ATOM 668 C C . ARG A 1 93 ? -2.751 7.710 16.053 1.00 40.28 93 ARG A C 1
ATOM 670 O O . ARG A 1 93 ? -2.483 6.843 16.875 1.00 40.28 93 ARG A O 1
ATOM 677 N N . GLY A 1 94 ? -2.735 9.011 16.346 1.00 38.41 94 GLY A N 1
ATOM 678 C CA . GLY A 1 94 ? -2.135 9.554 17.567 1.00 38.41 94 GLY A CA 1
ATOM 679 C C . GLY A 1 94 ? -2.964 9.459 18.854 1.00 38.41 94 GLY A C 1
ATOM 680 O O . GLY A 1 94 ? -4.196 9.490 18.831 1.00 38.41 94 GLY A O 1
ATOM 681 N N . ARG A 1 95 ? -2.238 9.486 19.987 1.00 34.28 95 ARG A N 1
ATOM 682 C CA . ARG A 1 95 ? -2.588 10.326 21.153 1.00 34.28 95 ARG A CA 1
ATOM 683 C C . ARG A 1 95 ? -1.410 10.803 22.030 1.00 34.28 95 ARG A C 1
ATOM 685 O O . ARG A 1 95 ? -1.658 11.639 22.890 1.00 34.28 95 ARG A O 1
ATOM 692 N N . ARG A 1 96 ? -0.150 10.385 21.813 1.00 34.56 96 ARG A N 1
ATOM 693 C CA . ARG A 1 96 ? 1.055 11.047 22.375 1.00 34.56 96 ARG A CA 1
ATOM 694 C C . ARG A 1 96 ? 2.293 10.848 21.474 1.00 34.56 96 ARG A C 1
ATOM 696 O O . ARG A 1 96 ? 2.720 9.713 21.344 1.00 34.56 96 ARG A O 1
ATOM 703 N N . GLY A 1 97 ? 2.835 11.953 20.936 1.00 33.72 97 GLY A N 1
ATOM 704 C CA . GLY A 1 97 ? 4.251 12.195 20.558 1.00 33.72 97 GLY A CA 1
ATOM 705 C C . GLY A 1 97 ? 4.902 11.428 19.388 1.00 33.72 97 GLY A C 1
ATOM 706 O O . GLY A 1 97 ? 4.656 10.244 19.215 1.00 33.72 97 GLY A O 1
ATOM 707 N N . CYS A 1 98 ? 5.783 12.110 18.636 1.00 37.91 98 CYS A N 1
ATOM 708 C CA . CYS A 1 98 ? 6.633 11.588 17.545 1.00 37.91 98 CYS A CA 1
ATOM 709 C C . CYS A 1 98 ? 8.128 11.775 17.876 1.00 37.91 98 CYS A C 1
ATOM 711 O O . CYS A 1 98 ? 8.457 12.813 18.452 1.00 37.91 98 CYS A O 1
ATOM 713 N N . THR A 1 99 ? 9.020 10.891 17.399 1.00 25.94 99 THR A N 1
ATOM 714 C CA . THR A 1 99 ? 10.452 11.212 17.185 1.00 25.94 99 THR A CA 1
ATOM 715 C C . THR A 1 99 ? 11.136 10.252 16.196 1.00 25.94 99 THR A C 1
ATOM 717 O O . THR A 1 99 ? 11.021 9.047 16.390 1.00 25.94 99 THR A O 1
ATOM 720 N N . ALA A 1 100 ? 11.852 10.857 15.228 1.00 34.75 100 ALA A N 1
ATOM 721 C CA . ALA A 1 100 ? 12.803 10.356 14.211 1.00 34.75 100 ALA A CA 1
ATOM 722 C C . ALA A 1 100 ? 12.396 9.148 13.351 1.00 34.75 100 ALA A C 1
ATOM 724 O O . ALA A 1 100 ? 12.548 8.004 13.824 1.00 34.75 100 ALA A O 1
#

Organism: Streptomyces avermitilis (NCBI:txid33903)

Foldseek 3Di:
DDDDDVLQVLVVVQLPDDFKDKDDDPDPPPRDIDIDHDAPVQGWDDDDDDQQAKDKDAASADWDWKQWQVGIDTDHPRDIDIHGPDTPITDDDDDDDDDD

Secondary structure (DSSP, 8-state):
-PPPPHHHHHHHHHTTSSS-EEEE---TTT--EEEE----TT---PPPS-TTS-EEEEE-SS-EEEEETTEEEEE-SSEEEEEPSS--------SS----

pLDDT: mean 71.81, std 15.59, range [25.94, 89.75]

Sequence (100 aa):
MTHPPAGPVLAALVSRATGGRYWRLDRPGAGLDAEAMHIPPGAAAEPPGDRSRDVLVIALDGGGRLRTPGGWLELAPPAAVWLPPPLDTGCTRGRRGCTA